Protein AF-A0A7T6YZJ5-F1 (afdb_monomer)

Foldseek 3Di:
DDPLVVLVVQLVVCVVVVVVVSNVVSVVVNCVVDPHQLLPDDLVVLVVQLVVCVVVPVVVSVVNSVVSNVVVCVVVPPPD

pLDDT: mean 80.58, std 11.28, range [46.34, 93.75]

Mean predicted aligned error: 10.47 Å

Structure (mmCIF, N/CA/C/O backbone):
data_AF-A0A7T6YZJ5-F1
#
_entry.id   AF-A0A7T6YZJ5-F1
#
loop_
_atom_site.group_PDB
_atom_site.id
_atom_site.type_symbol
_atom_site.label_atom_id
_atom_site.label_alt_id
_atom_site.label_comp_id
_atom_site.label_asym_id
_atom_site.label_entity_id
_atom_site.label_seq_id
_atom_site.pdbx_PDB_ins_code
_atom_site.Cartn_x
_atom_site.Cartn_y
_atom_site.Cartn_z
_atom_site.occupancy
_atom_site.B_iso_or_equiv
_atom_site.auth_seq_id
_atom_site.auth_comp_id
_atom_site.auth_asym_id
_atom_site.auth_atom_id
_atom_site.pdbx_PDB_model_num
ATOM 1 N N . MET A 1 1 ? -6.931 11.501 14.261 1.00 47.66 1 MET A N 1
ATOM 2 C CA . MET A 1 1 ? -6.084 10.291 14.282 1.00 47.66 1 MET A CA 1
ATOM 3 C C . MET A 1 1 ? -6.528 9.437 13.115 1.00 47.66 1 MET A C 1
ATOM 5 O O . MET A 1 1 ? -7.723 9.218 12.995 1.00 47.66 1 MET A O 1
ATOM 9 N N . SER A 1 2 ? -5.617 9.106 12.203 1.00 69.12 2 SER A N 1
ATOM 10 C CA . SER A 1 2 ? -5.944 8.543 10.890 1.00 69.12 2 SER A CA 1
ATOM 11 C C . SER A 1 2 ? -6.649 7.193 11.027 1.00 69.12 2 SER A C 1
ATOM 13 O O . SER A 1 2 ? -6.100 6.298 11.658 1.00 69.12 2 SER A O 1
ATOM 15 N N . GLU A 1 3 ? -7.831 7.053 10.425 1.00 78.56 3 GLU A N 1
ATOM 16 C CA . GLU A 1 3 ? -8.676 5.841 10.386 1.00 78.56 3 GLU A CA 1
ATOM 17 C C . GLU A 1 3 ? -7.877 4.558 10.078 1.00 78.56 3 GLU A C 1
ATOM 19 O O . GLU A 1 3 ? -8.112 3.494 10.647 1.00 78.56 3 GLU A O 1
ATOM 24 N N . TYR A 1 4 ? -6.825 4.695 9.268 1.00 79.75 4 TYR A N 1
ATOM 25 C CA . TYR A 1 4 ? -5.840 3.654 8.990 1.00 79.75 4 TYR A CA 1
ATOM 26 C C . TYR A 1 4 ? -5.171 3.065 10.244 1.00 79.75 4 TYR A C 1
ATOM 28 O O . TYR A 1 4 ? -5.040 1.849 10.369 1.00 79.75 4 TYR A O 1
ATOM 36 N N . LYS A 1 5 ? -4.745 3.918 11.185 1.00 79.69 5 LYS A N 1
ATOM 37 C CA . LYS A 1 5 ? -4.076 3.492 12.419 1.00 79.69 5 LYS A CA 1
ATOM 38 C C . LYS A 1 5 ? -5.028 2.674 13.287 1.00 79.69 5 LYS A C 1
ATOM 40 O O . LYS A 1 5 ? -4.662 1.596 13.731 1.00 79.69 5 LYS A O 1
ATOM 45 N N . GLU A 1 6 ? -6.266 3.137 13.428 1.00 87.62 6 GLU A N 1
ATOM 46 C CA . GLU A 1 6 ? -7.283 2.452 14.226 1.00 87.62 6 GLU A CA 1
ATOM 47 C C . GLU A 1 6 ? -7.614 1.059 13.668 1.00 87.62 6 GLU A C 1
ATOM 49 O O . GLU A 1 6 ? -7.680 0.086 14.418 1.00 87.62 6 GLU A O 1
ATOM 54 N N . ILE A 1 7 ? -7.746 0.925 12.346 1.00 88.12 7 ILE A N 1
ATOM 55 C CA . ILE A 1 7 ? -8.016 -0.375 11.713 1.00 88.12 7 ILE A CA 1
ATOM 56 C C . ILE A 1 7 ? -6.772 -1.280 11.757 1.00 88.12 7 ILE A C 1
ATOM 58 O O . ILE A 1 7 ? -6.907 -2.498 11.876 1.00 88.12 7 ILE A O 1
ATOM 62 N N . SER A 1 8 ? -5.561 -0.712 11.728 1.00 85.62 8 SER A N 1
ATOM 63 C CA . SER A 1 8 ? -4.313 -1.464 11.915 1.00 85.62 8 SER A CA 1
ATOM 64 C C . SER A 1 8 ? -4.184 -2.026 13.334 1.00 85.62 8 SER A C 1
ATOM 66 O O . SER A 1 8 ? -3.858 -3.203 13.487 1.00 85.62 8 SER A O 1
ATOM 68 N N . ASP A 1 9 ? -4.490 -1.225 14.358 1.00 90.81 9 ASP A N 1
ATOM 69 C CA . ASP A 1 9 ? -4.532 -1.665 15.759 1.00 90.81 9 ASP A CA 1
ATOM 70 C C . ASP A 1 9 ? -5.600 -2.761 15.960 1.00 90.81 9 ASP A C 1
ATOM 72 O O . ASP A 1 9 ? -5.337 -3.800 16.571 1.00 90.81 9 ASP A O 1
ATOM 76 N N . GLN A 1 10 ? -6.791 -2.596 15.368 1.00 90.88 10 GLN A N 1
ATOM 77 C CA . GLN A 1 10 ? -7.839 -3.626 15.393 1.00 90.88 10 GLN A CA 1
ATOM 78 C C . GLN A 1 10 ? -7.412 -4.918 14.681 1.00 90.88 10 GLN A C 1
ATOM 80 O O . GLN A 1 10 ? -7.732 -6.012 15.149 1.00 90.88 10 GLN A O 1
ATOM 85 N N . LEU A 1 11 ? -6.682 -4.822 13.563 1.00 91.56 11 LEU A N 1
ATOM 86 C CA . LEU A 1 11 ? -6.167 -5.989 12.846 1.00 91.56 11 LEU A CA 1
ATOM 87 C C . LEU A 1 11 ? -5.166 -6.766 13.710 1.00 91.56 11 LEU A C 1
ATOM 89 O O . LEU A 1 11 ? -5.186 -7.998 13.713 1.00 91.56 11 LEU A O 1
ATOM 93 N N . GLU A 1 12 ? -4.294 -6.069 14.436 1.00 89.94 12 GLU A N 1
ATOM 94 C CA . GLU A 1 12 ? -3.340 -6.692 15.355 1.00 89.94 12 GLU A CA 1
ATOM 95 C C . GLU A 1 12 ? -4.052 -7.385 16.524 1.00 89.94 12 GLU A C 1
ATOM 97 O O . GLU A 1 12 ? -3.770 -8.550 16.821 1.00 89.94 12 GLU A O 1
ATOM 102 N N . ALA A 1 13 ? -5.054 -6.731 17.116 1.00 92.62 13 ALA A N 1
ATOM 103 C CA . ALA A 1 13 ? -5.898 -7.337 18.142 1.00 92.62 13 ALA A CA 1
ATOM 104 C C . ALA A 1 13 ? -6.621 -8.597 17.627 1.00 92.62 13 ALA A C 1
ATOM 106 O O . ALA A 1 13 ? -6.600 -9.634 18.295 1.00 92.62 13 ALA A O 1
ATOM 107 N N . ALA A 1 14 ? -7.187 -8.552 16.417 1.00 91.44 14 ALA A N 1
ATOM 108 C CA . ALA A 1 14 ? -7.864 -9.690 15.792 1.00 91.44 14 ALA A CA 1
ATOM 109 C C . ALA A 1 14 ? -6.908 -10.866 15.510 1.00 91.44 14 ALA A C 1
ATOM 111 O O . ALA A 1 14 ? -7.271 -12.026 15.719 1.00 91.44 14 ALA A O 1
ATOM 112 N N . LYS A 1 15 ? -5.658 -10.590 15.106 1.00 89.38 15 LYS A N 1
ATOM 113 C CA . LYS A 1 15 ? -4.611 -11.619 14.949 1.00 89.38 15 LYS A CA 1
ATOM 114 C C . LYS A 1 15 ? -4.261 -12.281 16.281 1.00 89.38 15 LYS A C 1
ATOM 116 O O . LYS A 1 15 ? -4.169 -13.507 16.336 1.00 89.38 15 LYS A O 1
ATOM 121 N N . ASN A 1 16 ? -4.115 -11.492 17.346 1.00 92.25 16 ASN A N 1
ATOM 122 C CA . ASN A 1 16 ? -3.822 -11.997 18.691 1.00 92.25 16 ASN A CA 1
ATOM 123 C C . ASN A 1 16 ? -4.965 -12.855 19.251 1.00 92.25 16 ASN A C 1
ATOM 125 O O . ASN A 1 16 ? -4.717 -13.858 19.917 1.00 92.25 16 ASN A O 1
ATOM 129 N N . GLN A 1 17 ? -6.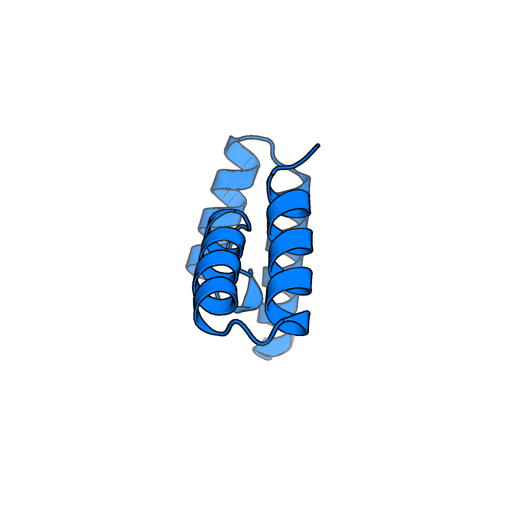211 -12.509 18.927 1.00 93.62 17 GLN A N 1
ATOM 130 C CA . GLN A 1 17 ? -7.400 -13.282 19.295 1.00 93.62 17 GLN A CA 1
ATOM 131 C C . GLN A 1 17 ? -7.658 -14.486 18.374 1.00 93.62 17 GLN A C 1
ATOM 133 O O . GLN A 1 17 ? -8.568 -15.268 18.640 1.00 93.62 17 GLN A O 1
ATOM 138 N N . ARG A 1 18 ? -6.859 -14.663 17.309 1.00 91.06 18 ARG A N 1
ATOM 139 C CA . ARG A 1 18 ? -7.061 -15.678 16.259 1.00 91.06 18 ARG A CA 1
ATOM 140 C C . ARG A 1 18 ? -8.451 -15.610 15.6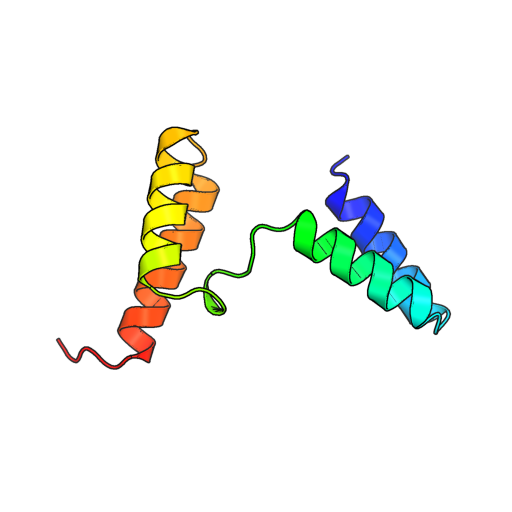12 1.00 91.06 18 ARG A C 1
ATOM 142 O O . ARG A 1 18 ? -8.967 -16.620 15.135 1.00 91.06 18 ARG A O 1
ATOM 149 N N . ASP A 1 19 ? -9.039 -14.417 15.554 1.00 93.75 19 ASP A N 1
ATOM 150 C CA . ASP A 1 19 ? -10.287 -14.181 14.834 1.00 93.75 19 ASP A CA 1
ATOM 151 C C . ASP A 1 19 ? -9.987 -13.977 13.345 1.00 93.75 19 ASP A C 1
ATOM 153 O O . ASP A 1 19 ? -9.810 -12.864 12.846 1.00 93.75 19 ASP A O 1
ATOM 157 N N . PHE A 1 20 ? -9.909 -15.089 12.616 1.00 89.38 20 PHE A N 1
ATOM 158 C CA . PHE A 1 20 ? -9.614 -15.084 11.184 1.00 89.38 20 PHE A CA 1
ATOM 159 C C . PHE A 1 20 ? -10.659 -14.321 10.357 1.00 89.38 20 PHE A C 1
ATOM 161 O O . PHE A 1 20 ? -10.311 -13.742 9.327 1.00 89.38 20 PHE A O 1
ATOM 168 N N . THR A 1 21 ? -11.916 -14.275 10.807 1.00 91.94 21 THR A N 1
ATOM 169 C CA . THR A 1 21 ? -12.991 -13.571 10.095 1.00 91.94 21 THR A CA 1
ATOM 170 C C . THR A 1 21 ? -12.783 -12.064 10.193 1.00 91.94 21 THR A C 1
ATOM 172 O O . THR A 1 21 ? -12.783 -11.367 9.174 1.00 91.94 21 THR A O 1
ATOM 175 N N . ALA A 1 22 ? -12.514 -11.565 11.403 1.00 90.81 22 ALA A N 1
ATOM 176 C CA . ALA A 1 22 ? -12.185 -10.162 11.624 1.00 90.81 22 ALA A CA 1
ATOM 177 C C . ALA A 1 22 ? -10.878 -9.769 10.921 1.00 90.81 22 ALA A C 1
ATOM 179 O O . ALA A 1 22 ? -10.819 -8.713 10.293 1.00 90.81 22 ALA A O 1
ATOM 180 N N . VAL A 1 23 ? -9.854 -10.632 10.938 1.00 90.69 23 VAL A N 1
ATOM 181 C CA . VAL A 1 23 ? -8.578 -10.386 10.243 1.00 90.69 23 VAL A CA 1
ATOM 182 C C . VAL A 1 23 ? -8.782 -10.167 8.744 1.00 90.69 23 VAL A C 1
ATOM 184 O O . VAL A 1 23 ? -8.217 -9.225 8.188 1.00 90.69 23 VAL A O 1
ATOM 187 N N . VAL A 1 24 ? -9.599 -10.990 8.081 1.00 90.06 24 VAL A N 1
ATOM 188 C CA . VAL A 1 24 ? -9.881 -10.836 6.644 1.00 90.06 24 VAL A CA 1
ATOM 189 C C . VAL A 1 24 ? -10.641 -9.537 6.369 1.00 90.06 24 VAL A C 1
ATOM 191 O O . VAL A 1 24 ? -10.263 -8.785 5.470 1.00 90.06 24 VAL A O 1
ATOM 194 N N . ALA A 1 25 ? -11.673 -9.233 7.159 1.00 90.62 25 ALA A N 1
ATOM 195 C CA . ALA A 1 25 ? -12.465 -8.016 6.990 1.00 90.62 25 ALA A CA 1
ATOM 196 C C . ALA A 1 25 ? -11.632 -6.740 7.213 1.00 90.62 25 ALA A C 1
ATOM 198 O O . ALA A 1 25 ? -11.665 -5.823 6.390 1.00 90.62 25 ALA A O 1
ATOM 199 N N . LEU A 1 26 ? -10.842 -6.698 8.290 1.00 90.31 26 LEU A N 1
ATOM 200 C CA . LEU A 1 26 ? -9.971 -5.573 8.636 1.00 90.31 26 LEU A CA 1
ATOM 201 C C . LEU A 1 26 ? -8.814 -5.431 7.643 1.00 90.31 26 LEU A C 1
ATOM 203 O O . LEU A 1 26 ? -8.480 -4.316 7.253 1.00 90.31 26 LEU A O 1
ATOM 207 N N . SER A 1 27 ? -8.248 -6.540 7.156 1.00 84.94 27 SER A N 1
ATOM 208 C CA . SER A 1 27 ? -7.229 -6.503 6.103 1.00 84.94 27 SER A CA 1
ATOM 209 C C . SER A 1 27 ? -7.784 -5.953 4.789 1.00 84.94 27 SER A C 1
ATOM 211 O O . SER A 1 27 ? -7.111 -5.150 4.147 1.00 84.94 27 SER A O 1
ATOM 213 N N . ASN A 1 28 ? -9.006 -6.326 4.400 1.00 84.31 28 ASN A N 1
ATOM 214 C CA . ASN A 1 28 ? -9.648 -5.777 3.206 1.00 84.31 28 ASN A CA 1
ATOM 215 C C . ASN A 1 28 ? -9.992 -4.293 3.369 1.00 84.31 28 ASN A C 1
ATOM 217 O O . ASN A 1 28 ? -9.752 -3.523 2.445 1.00 84.31 28 ASN A O 1
ATOM 221 N N . LYS A 1 29 ? -10.473 -3.869 4.545 1.00 84.81 29 LYS A N 1
ATOM 222 C CA . LYS A 1 29 ? -10.657 -2.443 4.854 1.00 84.81 29 LYS A CA 1
ATOM 223 C C . LYS A 1 29 ? -9.346 -1.670 4.770 1.00 84.81 29 LYS A C 1
ATOM 225 O O . LYS A 1 29 ? -9.305 -0.622 4.141 1.00 84.81 29 LYS A O 1
ATOM 230 N N . LEU A 1 30 ? -8.264 -2.205 5.337 1.00 81.62 30 LEU A N 1
ATOM 231 C CA . LEU A 1 30 ? -6.946 -1.580 5.222 1.00 81.62 30 LEU A CA 1
ATOM 232 C C . LEU A 1 30 ? -6.525 -1.454 3.767 1.00 81.62 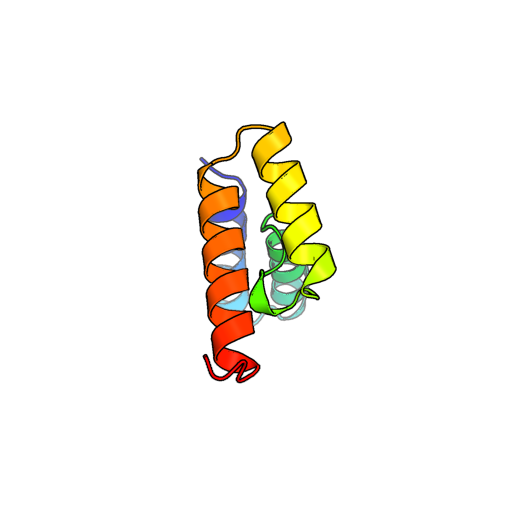30 LEU A C 1
ATOM 234 O O . LEU A 1 30 ? -6.108 -0.374 3.393 1.00 81.62 30 LEU A O 1
ATOM 238 N N . LYS A 1 31 ? -6.711 -2.490 2.940 1.00 75.50 31 LYS A N 1
ATOM 239 C CA . LYS A 1 31 ? -6.429 -2.437 1.494 1.00 75.50 31 LYS A CA 1
ATOM 240 C C . LYS A 1 31 ? -7.277 -1.424 0.720 1.00 75.50 31 LYS A C 1
ATOM 242 O O . LYS A 1 31 ? -6.864 -1.023 -0.356 1.00 75.50 31 LYS A O 1
ATOM 247 N N . GLN A 1 32 ? -8.466 -1.071 1.205 1.00 78.38 32 GLN A N 1
ATOM 248 C CA . GLN A 1 32 ? -9.292 -0.017 0.602 1.00 78.38 32 GLN A CA 1
ATOM 249 C C . GLN A 1 32 ? -8.837 1.381 1.028 1.00 78.38 32 GLN A C 1
ATOM 251 O O . GLN A 1 32 ? -9.042 2.342 0.296 1.00 78.38 32 GLN A O 1
ATOM 256 N N . LEU A 1 33 ? -8.238 1.488 2.216 1.00 75.00 33 LEU A N 1
ATOM 257 C CA . LEU A 1 33 ? -7.734 2.740 2.773 1.00 75.00 33 LEU A CA 1
ATOM 258 C C . LEU A 1 33 ? -6.288 3.028 2.380 1.00 75.00 33 LEU A C 1
ATOM 260 O O . LEU A 1 33 ? -5.891 4.190 2.340 1.00 75.00 33 LEU A O 1
ATOM 264 N N . THR A 1 34 ? -5.488 1.999 2.103 1.00 63.62 34 THR A N 1
ATOM 265 C CA . THR A 1 34 ? -4.200 2.171 1.446 1.00 63.62 34 THR A CA 1
ATOM 266 C C . THR A 1 34 ? -4.387 2.177 -0.058 1.00 63.62 34 THR A C 1
ATOM 268 O O . THR A 1 34 ? -4.996 1.250 -0.593 1.00 63.62 34 THR A O 1
ATOM 271 N N . PRO A 1 35 ? -3.814 3.160 -0.774 1.00 62.31 35 PRO A N 1
ATOM 272 C CA . PRO A 1 35 ? -3.663 3.020 -2.211 1.00 62.31 35 PRO A CA 1
ATOM 273 C C . PRO A 1 35 ? -2.927 1.705 -2.471 1.00 62.31 35 PRO A C 1
ATOM 275 O O . PRO A 1 35 ? -1.954 1.375 -1.774 1.00 62.31 35 PRO A O 1
ATOM 278 N N . ALA A 1 36 ? -3.440 0.922 -3.425 1.00 61.97 36 ALA A N 1
ATOM 279 C CA . ALA A 1 36 ? -2.888 -0.385 -3.741 1.00 61.97 36 ALA A CA 1
ATOM 280 C C . ALA A 1 36 ? -1.365 -0.288 -3.918 1.00 61.97 36 ALA A C 1
ATOM 282 O O . ALA A 1 36 ? -0.810 0.746 -4.317 1.00 61.97 36 ALA A O 1
ATOM 283 N N . ARG A 1 37 ? -0.662 -1.345 -3.498 1.00 63.88 37 ARG A N 1
ATOM 284 C CA . ARG A 1 37 ? 0.796 -1.322 -3.521 1.00 63.88 37 ARG A CA 1
ATOM 285 C C . ARG A 1 37 ? 1.256 -1.126 -4.967 1.00 63.88 37 ARG A C 1
ATOM 287 O O . ARG A 1 37 ? 0.844 -1.900 -5.823 1.00 63.88 37 ARG A O 1
ATOM 294 N N . PRO A 1 38 ? 2.141 -0.155 -5.222 1.00 63.44 38 PRO A N 1
ATOM 295 C CA . PRO A 1 38 ? 2.627 0.139 -6.552 1.00 63.44 38 PRO A CA 1
ATOM 296 C C . PRO A 1 38 ? 3.239 -1.096 -7.226 1.00 63.44 38 PRO A C 1
ATOM 298 O O . PRO A 1 38 ? 3.051 -1.342 -8.408 1.00 63.44 38 PRO A O 1
ATOM 301 N N . ALA A 1 39 ? 3.913 -1.935 -6.437 1.00 63.22 39 ALA A N 1
ATOM 302 C CA . ALA A 1 39 ? 4.523 -3.175 -6.904 1.00 63.22 39 ALA A CA 1
ATOM 303 C C . ALA A 1 39 ? 3.519 -4.179 -7.508 1.00 63.22 39 ALA A C 1
ATOM 305 O O . ALA A 1 39 ? 3.890 -4.958 -8.383 1.00 63.22 39 ALA A O 1
ATOM 306 N N . ASP A 1 40 ? 2.258 -4.149 -7.067 1.00 65.75 40 ASP A N 1
ATOM 307 C CA . ASP A 1 40 ? 1.191 -5.039 -7.534 1.00 65.75 40 ASP A CA 1
ATOM 308 C C . ASP A 1 40 ? 0.436 -4.462 -8.758 1.00 65.75 40 ASP A C 1
ATOM 310 O O . ASP A 1 40 ? -0.427 -5.135 -9.321 1.00 65.75 40 ASP A O 1
ATOM 314 N N . MET A 1 41 ? 0.750 -3.231 -9.188 1.00 70.19 41 MET A N 1
ATOM 315 C CA . MET A 1 41 ? 0.109 -2.565 -10.327 1.00 70.19 41 MET A CA 1
ATOM 316 C C . MET A 1 41 ? 0.892 -2.773 -11.638 1.00 70.19 41 MET A C 1
ATOM 318 O O . MET A 1 41 ? 2.128 -2.820 -11.626 1.00 70.19 41 MET A O 1
ATOM 322 N N . PRO A 1 42 ? 0.206 -2.875 -12.791 1.00 78.38 42 PRO A N 1
ATOM 323 C CA . PRO A 1 42 ? 0.826 -2.712 -14.104 1.00 78.38 42 PRO A CA 1
ATOM 324 C C . PRO A 1 42 ? 1.567 -1.373 -14.226 1.00 78.38 42 PRO A C 1
ATOM 326 O O . PRO A 1 42 ? 1.219 -0.400 -13.562 1.00 78.38 42 PRO A O 1
ATOM 329 N N . THR A 1 43 ? 2.581 -1.309 -15.095 1.00 81.19 43 THR A N 1
ATOM 330 C CA . THR A 1 43 ? 3.352 -0.073 -15.324 1.00 81.19 43 THR A CA 1
ATOM 331 C C . THR A 1 43 ? 2.445 1.070 -15.803 1.00 81.19 43 THR A C 1
ATOM 333 O O . THR A 1 43 ? 2.555 2.179 -15.289 1.00 81.19 43 THR A O 1
ATOM 336 N N . ASP A 1 44 ? 1.492 0.790 -16.696 1.00 79.81 44 ASP A N 1
ATOM 337 C CA . ASP A 1 44 ? 0.503 1.767 -17.168 1.00 79.81 44 ASP A CA 1
ATOM 338 C C . ASP A 1 44 ? -0.391 2.313 -16.040 1.00 79.81 44 ASP A C 1
ATOM 340 O O . ASP A 1 44 ? -0.593 3.523 -15.933 1.00 79.81 44 ASP A O 1
ATOM 344 N N . ASP A 1 45 ? -0.879 1.444 -15.148 1.00 81.31 45 ASP A N 1
ATOM 345 C CA . ASP A 1 45 ? -1.677 1.850 -13.985 1.00 81.31 45 ASP A CA 1
ATOM 346 C C . ASP A 1 45 ? -0.865 2.698 -12.996 1.00 81.31 45 ASP A C 1
ATOM 348 O O . ASP A 1 45 ? -1.394 3.641 -12.409 1.00 81.31 45 ASP A O 1
ATOM 352 N N . LEU A 1 46 ? 0.431 2.413 -12.836 1.00 83.38 46 LEU A N 1
ATOM 353 C CA . LEU A 1 46 ? 1.336 3.226 -12.020 1.00 83.38 46 LEU A CA 1
ATOM 354 C C . LEU A 1 46 ? 1.538 4.628 -12.589 1.00 83.38 46 LEU A C 1
ATOM 356 O O . LEU A 1 46 ? 1.559 5.602 -11.834 1.00 83.38 46 LEU A O 1
ATOM 360 N N . GLU A 1 47 ? 1.691 4.748 -13.907 1.00 84.88 47 GLU A N 1
ATOM 361 C CA . GLU A 1 47 ? 1.810 6.048 -14.564 1.00 84.88 47 GLU A CA 1
ATOM 362 C C . GLU A 1 47 ? 0.510 6.850 -14.462 1.00 84.88 47 GLU A C 1
ATOM 364 O O . GLU A 1 47 ? 0.561 8.038 -14.129 1.00 84.88 47 GLU A O 1
ATOM 369 N N . ALA A 1 48 ? -0.640 6.195 -14.646 1.00 85.50 48 ALA A N 1
ATOM 370 C CA . ALA A 1 48 ? -1.953 6.809 -14.477 1.00 85.50 48 ALA A CA 1
ATOM 371 C C . ALA A 1 48 ? -2.199 7.256 -13.026 1.00 85.50 48 ALA A C 1
ATOM 373 O O . ALA A 1 48 ? -2.657 8.375 -12.790 1.00 85.50 48 ALA A O 1
ATOM 374 N N . ALA A 1 49 ? -1.850 6.424 -12.042 1.00 83.50 49 ALA A N 1
ATOM 375 C CA . ALA A 1 49 ? -1.954 6.772 -10.627 1.00 83.50 49 ALA A CA 1
ATOM 376 C C . ALA A 1 49 ? -1.017 7.933 -10.259 1.00 83.50 49 ALA A C 1
ATOM 378 O O . ALA A 1 49 ? -1.400 8.818 -9.496 1.00 83.50 49 ALA A O 1
ATOM 379 N N . LYS A 1 50 ? 0.195 7.975 -10.832 1.00 86.50 50 LYS A N 1
ATOM 380 C CA . LYS A 1 50 ? 1.155 9.067 -10.611 1.00 86.50 50 LYS A CA 1
ATOM 381 C C . LYS A 1 50 ? 0.624 10.384 -11.173 1.00 86.50 50 LYS A C 1
ATOM 383 O O . LYS A 1 50 ? 0.773 11.418 -10.528 1.00 86.50 50 LYS A O 1
ATOM 388 N N . GLN A 1 51 ? 0.017 10.355 -12.360 1.00 86.06 51 GLN A N 1
ATOM 389 C CA . GLN A 1 51 ? -0.617 11.535 -12.952 1.00 86.06 51 GLN A CA 1
ATOM 390 C C . GLN A 1 51 ? -1.782 12.023 -12.092 1.00 86.06 51 GLN A C 1
ATOM 392 O O . GLN A 1 51 ? -1.787 13.190 -11.718 1.00 86.06 51 GLN A O 1
ATOM 397 N N . GLN A 1 52 ? -2.676 11.128 -11.669 1.00 83.12 52 GLN A N 1
ATOM 398 C CA . GLN A 1 52 ? -3.783 11.488 -10.779 1.00 83.12 52 GLN A CA 1
ATOM 399 C C . GLN A 1 52 ? -3.289 12.079 -9.452 1.00 83.12 52 GLN A C 1
ATOM 401 O O . GLN A 1 52 ? -3.802 13.104 -9.010 1.00 83.12 52 GLN A O 1
ATOM 406 N N . ALA A 1 53 ? -2.256 11.487 -8.843 1.00 85.00 53 ALA A N 1
ATOM 407 C CA . ALA A 1 53 ? -1.626 12.012 -7.632 1.00 85.00 53 ALA A CA 1
ATOM 408 C C . ALA A 1 53 ? -1.042 13.421 -7.850 1.00 85.00 53 ALA A C 1
ATOM 410 O O . ALA A 1 53 ? -1.177 14.289 -6.988 1.00 85.00 53 ALA A O 1
ATOM 411 N N . ALA A 1 54 ? -0.446 13.681 -9.018 1.00 86.31 54 ALA A N 1
ATOM 412 C CA . ALA A 1 54 ? 0.054 15.005 -9.380 1.00 86.31 54 ALA A CA 1
ATOM 413 C C . ALA A 1 54 ? -1.082 16.019 -9.604 1.00 86.31 54 ALA A C 1
ATOM 415 O O . ALA A 1 54 ? -0.951 17.171 -9.195 1.00 86.31 54 ALA A O 1
ATOM 416 N N . GLU A 1 55 ? -2.204 15.597 -10.195 1.00 87.44 55 GLU A N 1
ATOM 417 C CA . GLU A 1 55 ? -3.388 16.437 -10.421 1.00 87.44 55 GLU A CA 1
ATOM 418 C C . GLU A 1 55 ? -4.068 16.863 -9.115 1.00 87.44 55 GLU A C 1
ATOM 420 O O . GLU A 1 55 ? -4.526 18.000 -9.002 1.00 87.44 55 GLU A O 1
ATOM 425 N N . VAL A 1 56 ? -4.096 15.987 -8.105 1.00 85.88 56 VAL A N 1
ATOM 426 C CA . VAL A 1 56 ? -4.626 16.321 -6.770 1.00 85.88 56 VAL A CA 1
ATOM 427 C C . VAL A 1 56 ? -3.590 16.978 -5.848 1.00 85.88 56 VAL A C 1
ATOM 429 O O . VAL A 1 56 ? -3.922 17.356 -4.725 1.00 85.88 56 VAL A O 1
ATOM 432 N N . GLY A 1 57 ? -2.344 17.138 -6.309 1.00 85.69 57 GLY A N 1
ATOM 433 C CA . GLY A 1 57 ? -1.256 17.759 -5.548 1.00 85.69 57 GLY A CA 1
ATOM 434 C C . GLY A 1 57 ? -0.673 16.888 -4.428 1.00 85.69 57 GLY A C 1
ATOM 435 O O . GLY A 1 57 ? -0.022 17.415 -3.524 1.00 85.69 57 GLY A O 1
ATOM 436 N N . ASP A 1 58 ? -0.877 15.570 -4.467 1.00 84.56 58 ASP A N 1
ATOM 437 C CA . ASP A 1 58 ? -0.300 14.621 -3.511 1.00 84.56 58 ASP A CA 1
ATOM 438 C C . ASP A 1 58 ? 1.129 14.232 -3.922 1.00 84.56 58 ASP A C 1
ATOM 440 O O . ASP A 1 58 ? 1.408 13.158 -4.460 1.00 84.56 58 ASP A O 1
ATOM 444 N N . PHE A 1 59 ? 2.070 15.146 -3.678 1.00 84.12 59 PHE A N 1
ATOM 445 C CA . PHE A 1 59 ? 3.479 14.958 -4.033 1.00 84.12 59 PHE A CA 1
ATOM 446 C C . PH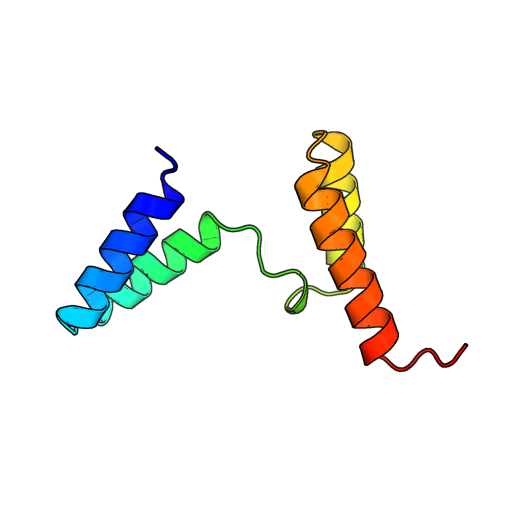E A 1 59 ? 4.135 13.763 -3.327 1.00 84.12 59 PHE A C 1
ATOM 448 O O . PHE A 1 59 ? 5.067 13.173 -3.875 1.00 84.12 59 PHE A O 1
ATOM 455 N N . ALA A 1 60 ? 3.671 13.394 -2.129 1.00 81.69 60 ALA A N 1
ATOM 456 C CA . ALA A 1 60 ? 4.194 12.234 -1.414 1.00 81.69 60 ALA A CA 1
ATOM 457 C C . ALA A 1 60 ? 3.854 10.941 -2.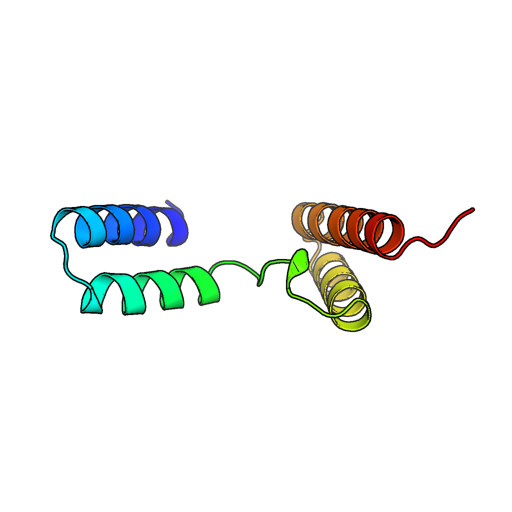166 1.00 81.69 60 ALA A C 1
ATOM 459 O O . ALA A 1 60 ? 4.721 10.083 -2.356 1.00 81.69 60 ALA A O 1
ATOM 460 N N . GLU A 1 61 ? 2.623 10.843 -2.665 1.00 82.19 61 GLU A N 1
ATOM 461 C CA . GLU A 1 61 ? 2.184 9.712 -3.473 1.00 82.19 61 GLU A CA 1
ATOM 462 C C . GLU A 1 61 ? 2.847 9.704 -4.861 1.00 82.19 61 GLU A C 1
ATOM 464 O O . GLU A 1 61 ? 3.281 8.649 -5.325 1.00 82.19 61 GLU A O 1
ATOM 469 N N . VAL A 1 62 ? 3.060 10.871 -5.483 1.00 85.94 62 VAL A N 1
ATOM 470 C CA . VAL A 1 62 ? 3.827 10.990 -6.742 1.00 85.94 62 VAL A CA 1
ATOM 471 C C . VAL A 1 62 ? 5.247 10.439 -6.596 1.00 85.94 62 VAL A C 1
ATOM 473 O O . VAL A 1 62 ? 5.714 9.703 -7.470 1.00 85.94 62 VAL A O 1
ATOM 476 N N . VAL A 1 63 ? 5.945 10.773 -5.506 1.00 86.44 63 VAL A N 1
ATOM 477 C CA . VAL A 1 63 ? 7.298 10.260 -5.234 1.00 86.44 63 VAL A CA 1
ATOM 478 C C . VAL A 1 63 ? 7.261 8.751 -5.001 1.00 86.44 63 VAL A C 1
ATOM 480 O O . VAL A 1 63 ? 8.073 8.023 -5.572 1.00 86.44 63 VAL A O 1
ATOM 483 N N . ARG A 1 64 ? 6.287 8.259 -4.226 1.00 84.75 64 ARG A N 1
ATOM 484 C CA . ARG A 1 64 ? 6.115 6.823 -3.960 1.00 84.75 64 ARG A CA 1
ATOM 485 C C . ARG A 1 64 ? 5.898 6.024 -5.248 1.00 84.75 64 ARG A C 1
ATOM 487 O O . ARG A 1 64 ? 6.554 5.004 -5.452 1.00 84.75 64 ARG A O 1
ATOM 494 N N . LEU A 1 65 ? 5.008 6.498 -6.119 1.00 86.50 65 LEU A N 1
ATOM 495 C CA . LEU A 1 65 ? 4.702 5.871 -7.406 1.00 86.50 65 LEU A CA 1
ATOM 496 C C . LEU A 1 65 ? 5.864 5.998 -8.398 1.00 86.50 65 LEU A C 1
ATOM 498 O O . LEU A 1 65 ? 6.121 5.069 -9.158 1.00 86.50 65 LEU A O 1
ATOM 502 N N . SER A 1 66 ? 6.614 7.105 -8.359 1.00 87.56 66 SER A N 1
ATOM 503 C CA . SER A 1 66 ? 7.813 7.275 -9.191 1.00 87.56 66 SER A CA 1
ATOM 504 C C . SER A 1 66 ? 8.920 6.297 -8.807 1.00 87.56 66 SER A C 1
ATOM 506 O O . SER A 1 66 ? 9.496 5.675 -9.693 1.00 87.56 66 SER A O 1
ATOM 508 N N . ASN A 1 67 ? 9.177 6.107 -7.510 1.00 86.94 67 ASN A N 1
ATOM 509 C CA . ASN A 1 67 ? 10.151 5.117 -7.044 1.00 86.94 67 ASN A CA 1
ATOM 510 C C . ASN A 1 67 ? 9.742 3.704 -7.460 1.00 86.94 67 ASN A C 1
ATOM 512 O O . ASN A 1 67 ? 10.556 2.971 -7.999 1.00 86.94 67 ASN A O 1
ATOM 516 N N . ALA A 1 68 ? 8.461 3.362 -7.331 1.00 84.75 68 ALA A N 1
ATOM 517 C CA . ALA A 1 68 ? 7.972 2.063 -7.772 1.00 84.75 68 ALA A CA 1
ATOM 518 C C . ALA A 1 68 ? 8.100 1.830 -9.287 1.00 84.75 68 ALA A C 1
ATOM 520 O O . ALA A 1 68 ? 8.348 0.705 -9.714 1.00 84.75 68 ALA A O 1
ATOM 521 N N . LEU A 1 69 ? 7.934 2.874 -10.108 1.00 85.31 69 LEU A N 1
ATOM 522 C CA . LEU A 1 69 ? 8.194 2.804 -11.548 1.00 85.31 69 LEU A CA 1
ATOM 523 C C . LEU A 1 69 ? 9.681 2.582 -11.849 1.00 85.31 69 LEU A C 1
ATOM 525 O O . LEU A 1 69 ? 9.996 1.829 -12.768 1.00 85.31 69 LEU A O 1
ATOM 529 N N . ILE A 1 70 ? 10.579 3.214 -11.086 1.00 85.06 70 ILE A N 1
ATOM 530 C CA . ILE A 1 70 ? 12.031 3.014 -11.196 1.00 85.06 70 ILE A CA 1
ATOM 531 C C . ILE A 1 70 ? 12.385 1.576 -10.804 1.00 85.06 70 ILE A C 1
ATOM 533 O O . ILE A 1 70 ? 12.922 0.857 -11.640 1.00 85.06 70 ILE A O 1
ATOM 537 N N . ASP A 1 71 ? 11.962 1.121 -9.619 1.00 83.19 71 ASP A N 1
ATOM 538 C CA . ASP A 1 71 ? 12.179 -0.250 -9.134 1.00 83.19 71 ASP A CA 1
ATOM 539 C C . ASP A 1 71 ? 11.671 -1.291 -10.142 1.00 83.19 71 ASP A C 1
ATOM 541 O O . ASP A 1 71 ? 12.288 -2.332 -10.352 1.00 83.19 71 ASP A O 1
ATOM 545 N N . ARG A 1 72 ? 10.536 -1.019 -10.801 1.00 79.75 72 ARG A N 1
ATOM 546 C CA . ARG A 1 72 ? 9.952 -1.919 -11.800 1.00 79.75 72 ARG A CA 1
ATOM 547 C C . ARG A 1 72 ? 10.731 -1.929 -13.114 1.00 79.75 72 ARG A C 1
ATOM 549 O O . ARG A 1 72 ? 10.849 -2.996 -13.708 1.00 79.75 72 ARG A O 1
ATOM 556 N N . LYS A 1 73 ? 11.266 -0.788 -13.561 1.00 77.00 73 LYS A N 1
ATOM 557 C CA . LYS A 1 73 ? 12.159 -0.722 -14.732 1.00 77.00 73 LYS A CA 1
ATOM 558 C C . LYS A 1 73 ? 13.486 -1.429 -14.462 1.00 77.00 73 LYS A C 1
ATOM 560 O O . LYS A 1 73 ? 13.934 -2.202 -15.302 1.00 77.00 73 LYS A O 1
ATOM 565 N N . GLU A 1 74 ? 14.049 -1.244 -13.270 1.00 78.00 74 GLU A N 1
ATOM 566 C CA . GLU A 1 74 ? 15.258 -1.950 -12.833 1.00 78.00 74 GLU A CA 1
ATOM 567 C C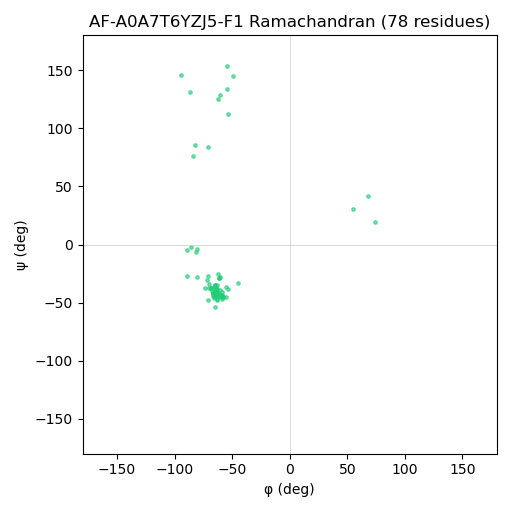 . GLU A 1 74 ? 15.012 -3.463 -12.697 1.00 78.00 74 GLU A C 1
ATOM 569 O O . GLU A 1 74 ? 15.818 -4.267 -13.158 1.00 78.00 74 GLU A 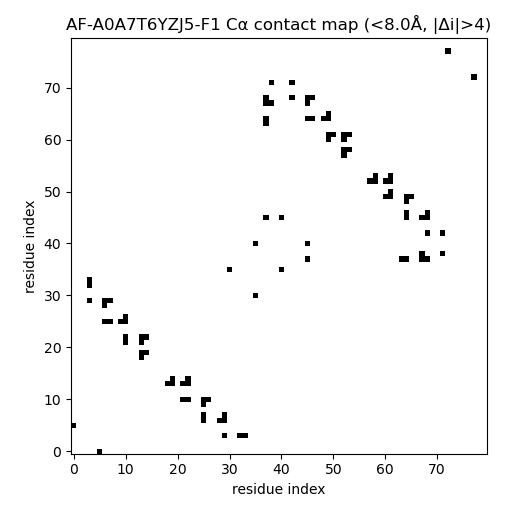O 1
ATOM 574 N N . ALA A 1 75 ? 13.865 -3.876 -12.144 1.00 73.00 75 ALA A N 1
ATOM 575 C CA . ALA A 1 75 ? 13.501 -5.289 -12.004 1.00 73.00 75 ALA A CA 1
ATOM 576 C C . ALA A 1 75 ? 13.146 -5.979 -13.332 1.00 73.00 75 ALA A C 1
ATOM 578 O O . ALA A 1 75 ? 13.285 -7.198 -13.436 1.00 73.00 75 ALA A O 1
ATOM 579 N N . GLN A 1 76 ? 12.669 -5.234 -14.335 1.00 66.31 76 GLN A N 1
ATOM 580 C CA . GLN A 1 76 ? 12.384 -5.765 -15.674 1.00 66.31 76 GLN A CA 1
ATOM 581 C C . GLN A 1 76 ? 13.634 -5.876 -16.557 1.00 66.31 76 GLN A C 1
ATOM 583 O O . GLN A 1 76 ? 13.549 -6.486 -17.620 1.00 66.31 76 GLN A O 1
ATOM 588 N N . GLY A 1 77 ? 14.790 -5.381 -16.100 1.00 57.88 77 GLY A N 1
ATOM 589 C CA . GLY A 1 77 ? 16.055 -5.550 -16.809 1.00 57.88 77 GLY A CA 1
ATOM 590 C C . GLY A 1 77 ? 16.107 -4.785 -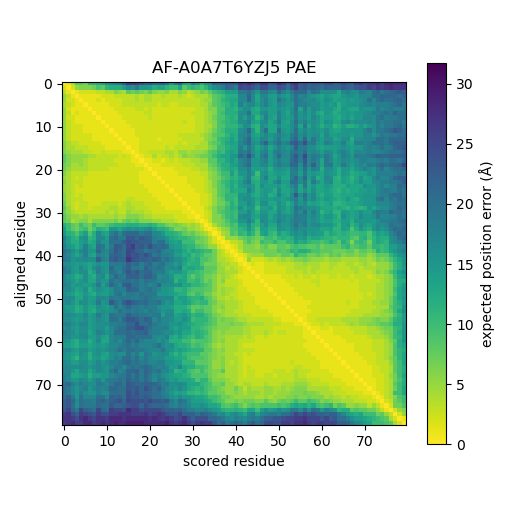18.128 1.00 57.88 77 GLY A C 1
ATOM 591 O O . GLY A 1 77 ? 16.602 -5.320 -19.116 1.00 57.88 77 GLY A O 1
ATOM 592 N N . ASP A 1 78 ? 15.612 -3.546 -18.154 1.00 49.78 78 ASP A N 1
ATOM 593 C CA . ASP A 1 78 ? 16.005 -2.610 -19.210 1.00 49.78 78 ASP A CA 1
ATOM 594 C C . ASP A 1 78 ? 17.469 -2.220 -18.925 1.00 49.78 78 ASP A C 1
ATOM 596 O O . ASP A 1 78 ? 17.763 -1.280 -18.184 1.00 49.78 78 ASP A O 1
ATOM 600 N N . GLU A 1 79 ? 18.392 -3.068 -19.390 1.00 46.34 79 GLU A N 1
ATOM 601 C CA . GLU A 1 79 ? 19.821 -2.771 -19.463 1.00 46.34 79 GLU A CA 1
ATOM 602 C C . GLU A 1 79 ? 19.988 -1.452 -20.235 1.00 46.34 79 GLU A C 1
ATOM 604 O O . GLU A 1 79 ? 19.681 -1.381 -21.426 1.00 46.34 79 GLU A O 1
ATOM 609 N N . ILE A 1 80 ? 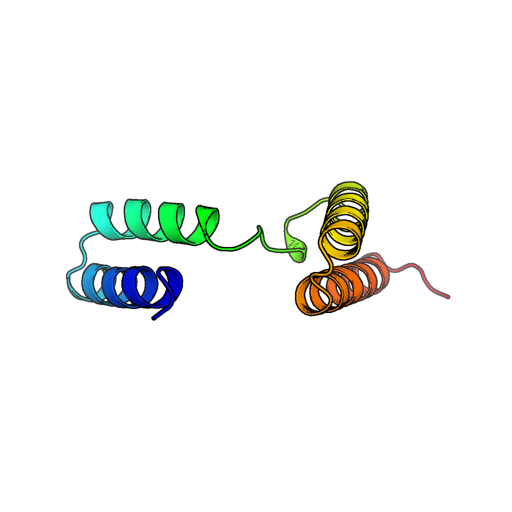20.435 -0.403 -19.537 1.00 49.22 80 ILE A N 1
ATOM 610 C CA . ILE A 1 80 ? 20.987 0.821 -20.143 1.00 49.22 80 ILE A CA 1
ATOM 611 C C . ILE A 1 80 ? 22.205 0.512 -21.012 1.00 49.22 80 ILE A C 1
ATOM 613 O O . ILE A 1 80 ? 23.055 -0.297 -20.575 1.00 49.22 80 ILE A O 1
#

Solvent-accessible surface area (backbone atoms only — not comparable to full-atom values): 4552 Å² total; per-residue (Å²): 131,63,68,67,58,58,44,51,54,49,31,52,52,23,56,76,70,64,36,63,69,54,30,52,54,36,50,52,50,47,55,71,72,39,80,73,59,56,86,82,46,56,72,66,57,38,52,52,50,26,50,53,25,53,75,74,63,37,60,69,56,26,51,54,34,50,50,40,53,48,54,49,44,64,71,66,60,72,78,126

Organism: NCBI:txid2743000

Sequence (80 aa):
MSEYKEISDQLEAAKNQRDFTAVVALSNKLKQLTPARPADMPTDDLEAAKQQAAEVGDFAEVVRLSNALIDRKEAQGDEI

Secondary structure (DSSP, 8-state):
--HHHHHHHHHHHHHHTT-HHHHHHHHHHHHHHSPPPGGGS-HHHHHHHHHHHHHTT-HHHHHHHHHHHHHHHHHTT---

Nearest PDB structures (foldseek):
  7aie-assembly4_D  TM=4.441E-01  e=8.353E+00  Homo sapiens

Radius of gyration: 16.13 Å; Cα contacts (8 Å, |Δi|>4): 50; chains: 1; bounding box: 34×33×39 Å